Protein AF-A0A7Y4UG02-F1 (afdb_monomer_lite)

pLDDT: mean 94.87, std 4.89, range [64.25, 98.44]

Radius of gyration: 18.45 Å; chains: 1; bounding box: 43×26×45 Å

Structure (mmCIF, N/CA/C/O backbone):
data_AF-A0A7Y4UG02-F1
#
_entry.id   AF-A0A7Y4UG02-F1
#
loop_
_atom_site.group_PDB
_atom_site.id
_atom_site.type_symbol
_atom_site.label_atom_id
_atom_site.label_alt_id
_atom_site.label_comp_id
_atom_site.label_asym_id
_atom_site.label_entity_id
_atom_site.label_seq_id
_atom_site.pdbx_PDB_ins_code
_atom_site.Cartn_x
_atom_site.Cartn_y
_atom_site.Cartn_z
_atom_site.occupancy
_atom_site.B_iso_or_equiv
_atom_site.auth_seq_id
_atom_site.auth_comp_id
_atom_site.auth_asym_id
_atom_site.auth_atom_id
_atom_site.pdbx_PDB_model_num
ATOM 1 N N . MET A 1 1 ? -21.379 16.114 18.026 1.00 64.25 1 MET A N 1
ATOM 2 C CA . MET A 1 1 ? -20.017 15.793 17.556 1.00 64.25 1 MET A CA 1
ATOM 3 C C . MET A 1 1 ? -20.100 15.725 16.043 1.00 64.25 1 MET A C 1
ATOM 5 O O . MET A 1 1 ? -21.046 15.111 15.565 1.00 64.25 1 MET A O 1
ATOM 9 N N . GLN A 1 2 ? -19.233 16.428 15.317 1.00 76.88 2 GLN A N 1
ATOM 10 C CA . GLN A 1 2 ? -19.178 16.313 13.857 1.00 76.88 2 GLN A CA 1
ATOM 11 C C . GLN A 1 2 ? -18.506 14.973 13.513 1.00 76.88 2 GLN A C 1
ATOM 13 O O . GLN A 1 2 ? -17.485 14.684 14.141 1.00 76.88 2 GLN A O 1
ATOM 18 N N . PRO A 1 3 ? -19.078 14.152 12.613 1.00 81.25 3 PRO A N 1
ATOM 19 C CA . PRO A 1 3 ? -18.473 12.880 12.236 1.00 81.25 3 PRO A CA 1
ATOM 20 C C . PRO A 1 3 ? -17.186 13.100 11.425 1.00 81.25 3 PRO A C 1
ATOM 22 O O . PRO A 1 3 ? -17.045 14.101 10.719 1.00 81.25 3 PRO A O 1
ATOM 25 N N . LEU A 1 4 ? -16.249 12.161 11.543 1.00 85.62 4 LEU A N 1
ATOM 26 C CA . LEU A 1 4 ? -14.982 12.082 10.813 1.00 85.62 4 LEU A CA 1
ATOM 27 C C . LEU A 1 4 ? -15.185 11.781 9.322 1.00 85.62 4 LEU A C 1
ATOM 29 O O . LEU A 1 4 ? -14.328 12.134 8.513 1.00 85.62 4 LEU A O 1
ATOM 33 N N . ALA A 1 5 ? -16.297 11.138 8.965 1.00 88.56 5 ALA A N 1
ATOM 34 C CA . ALA A 1 5 ? -16.684 10.844 7.591 1.00 88.56 5 ALA A CA 1
ATOM 35 C C . ALA A 1 5 ? -18.180 11.118 7.384 1.00 88.56 5 ALA A C 1
ATOM 37 O O . ALA A 1 5 ? -19.007 10.764 8.222 1.00 88.56 5 ALA A O 1
ATOM 38 N N . GLU A 1 6 ? -18.534 11.753 6.264 1.00 91.25 6 GLU A N 1
ATOM 39 C CA . GLU A 1 6 ? -19.921 12.152 5.964 1.00 91.25 6 GLU A CA 1
ATOM 40 C C . GLU A 1 6 ? -20.846 10.955 5.701 1.00 91.25 6 GLU A C 1
ATOM 42 O O . GLU A 1 6 ? -22.052 11.040 5.921 1.00 91.25 6 GLU A O 1
ATOM 47 N N . ASP A 1 7 ? -20.281 9.830 5.264 1.00 94.75 7 ASP A N 1
ATOM 48 C CA . ASP A 1 7 ? -20.991 8.582 4.982 1.00 94.75 7 ASP A CA 1
ATOM 49 C C . ASP A 1 7 ? -21.164 7.681 6.217 1.00 94.75 7 ASP A C 1
ATOM 51 O O . ASP A 1 7 ? -21.771 6.612 6.126 1.00 94.75 7 ASP A O 1
ATOM 55 N N . THR A 1 8 ? -20.659 8.108 7.379 1.00 92.19 8 THR A N 1
ATOM 56 C CA . THR A 1 8 ? -20.704 7.339 8.623 1.00 92.19 8 THR A CA 1
ATOM 57 C C . THR A 1 8 ? -21.583 8.052 9.656 1.00 92.19 8 THR A C 1
ATOM 59 O O . THR A 1 8 ? -21.193 9.093 10.191 1.00 92.19 8 THR A O 1
ATOM 62 N N . PRO A 1 9 ? -22.767 7.504 9.996 1.00 94.75 9 PRO A N 1
ATOM 63 C CA . PRO A 1 9 ? -23.626 8.093 11.018 1.00 94.75 9 PRO A CA 1
ATOM 64 C C . PRO A 1 9 ? -22.919 8.206 12.387 1.00 94.75 9 PRO A C 1
ATOM 66 O O . PRO A 1 9 ? -22.171 7.295 12.767 1.00 94.75 9 PRO A O 1
ATOM 69 N N . PRO A 1 10 ? -23.165 9.268 13.183 1.00 93.44 10 PRO A N 1
ATOM 70 C CA . PRO A 1 10 ? -22.451 9.512 14.446 1.00 93.44 10 PRO A CA 1
ATOM 71 C C . PRO A 1 10 ? -22.560 8.391 15.498 1.00 93.44 10 PRO A C 1
ATOM 73 O O . PRO A 1 10 ? -21.709 8.247 16.380 1.00 93.44 10 PRO A O 1
ATOM 76 N N . GLU A 1 11 ? -23.635 7.608 15.482 1.00 94.12 11 GLU A N 1
ATOM 77 C CA . GLU A 1 11 ? -23.801 6.416 16.313 1.00 94.12 11 GLU A CA 1
ATOM 78 C C . GLU A 1 11 ? -22.872 5.271 15.901 1.00 94.12 11 GLU A C 1
ATOM 80 O O . GLU A 1 11 ? -22.321 4.607 16.779 1.00 94.12 11 GLU A O 1
ATOM 85 N N . ILE A 1 12 ? -22.629 5.091 14.601 1.00 95.69 12 ILE A N 1
ATOM 86 C CA . ILE A 1 12 ? -21.716 4.072 14.075 1.00 95.69 12 ILE A CA 1
ATOM 87 C C . ILE A 1 12 ? -20.271 4.472 14.351 1.00 95.69 12 ILE A C 1
ATOM 89 O O . ILE A 1 12 ? -19.490 3.659 14.844 1.00 95.69 12 ILE A O 1
ATOM 93 N N . GLU A 1 13 ? -19.927 5.743 14.145 1.00 95.00 13 GLU A N 1
ATOM 94 C CA . GLU A 1 13 ? -18.597 6.255 14.482 1.00 95.00 13 GLU A CA 1
ATOM 95 C C . GLU A 1 13 ? -18.260 6.048 15.966 1.00 95.00 13 GLU A C 1
ATOM 97 O O . GLU A 1 13 ? -17.153 5.625 16.303 1.00 95.00 13 GLU A O 1
ATOM 102 N N . ARG A 1 14 ? -19.227 6.263 16.869 1.00 94.75 14 ARG A N 1
ATOM 103 C CA . ARG A 1 14 ? -19.034 5.972 18.298 1.00 94.75 14 ARG A CA 1
ATOM 104 C C . ARG A 1 14 ? -18.732 4.502 18.557 1.00 94.75 14 ARG A C 1
ATOM 106 O O . ARG A 1 14 ? -17.851 4.220 19.363 1.00 94.75 14 ARG A O 1
ATOM 113 N N . ILE A 1 15 ? -19.419 3.578 17.885 1.00 96.06 15 ILE A N 1
ATOM 114 C CA . ILE A 1 15 ? -19.150 2.137 18.014 1.00 96.06 15 ILE A CA 1
ATOM 115 C C . ILE A 1 15 ? -17.719 1.826 17.567 1.00 96.06 15 ILE A C 1
ATOM 117 O O . ILE A 1 15 ? -17.003 1.113 18.269 1.00 96.06 15 ILE A O 1
ATOM 121 N N . ILE A 1 16 ? -17.284 2.402 16.444 1.00 94.44 16 ILE A N 1
ATOM 122 C CA . ILE A 1 16 ? -15.930 2.222 15.912 1.00 94.44 16 ILE A CA 1
ATOM 123 C C . ILE A 1 16 ? -14.887 2.747 16.909 1.00 94.44 16 ILE A C 1
ATOM 125 O O . ILE A 1 16 ? -13.970 2.016 17.287 1.00 94.44 16 ILE A O 1
ATOM 129 N N . ILE A 1 17 ? -15.043 3.987 17.387 1.00 94.62 17 ILE A N 1
ATOM 130 C CA . ILE A 1 17 ? -14.110 4.616 18.333 1.00 94.62 17 ILE A CA 1
ATOM 131 C C . ILE A 1 17 ? -14.033 3.823 19.642 1.00 94.62 17 ILE A C 1
ATOM 133 O O . ILE A 1 17 ? -12.935 3.554 20.133 1.00 94.62 17 ILE A O 1
ATOM 137 N N . GLU A 1 18 ? -15.174 3.425 20.207 1.00 96.81 18 GLU A N 1
ATOM 138 C CA . GLU A 1 18 ? -15.206 2.626 21.434 1.00 96.81 18 GLU A CA 1
ATOM 139 C C . GLU A 1 18 ? -14.605 1.231 21.232 1.00 96.81 18 GLU A C 1
ATOM 141 O O . GLU A 1 18 ? -13.896 0.739 22.111 1.00 96.81 18 GLU A O 1
ATOM 146 N N . GLY A 1 19 ? -14.808 0.621 20.062 1.00 96.38 19 GLY A N 1
ATOM 147 C CA . GLY A 1 19 ? -14.135 -0.617 19.672 1.00 96.38 19 GLY A CA 1
ATOM 148 C C . GLY A 1 19 ? -12.615 -0.465 19.71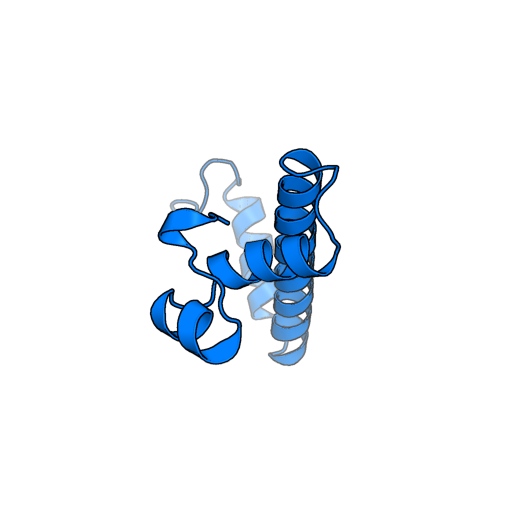2 1.00 96.38 19 GLY A C 1
ATOM 149 O O . GLY A 1 19 ? -11.938 -1.196 20.435 1.00 96.38 19 GLY A O 1
ATOM 150 N N . TYR A 1 20 ? -12.075 0.553 19.036 1.00 96.00 20 TYR A N 1
ATOM 151 C CA . TYR A 1 20 ? -10.638 0.836 19.058 1.00 96.00 20 TYR A CA 1
ATOM 152 C C . TYR A 1 20 ? -10.116 1.209 20.452 1.00 96.00 20 TYR A C 1
ATOM 154 O O . TYR A 1 20 ? -8.977 0.884 20.781 1.00 96.00 20 TYR A O 1
ATOM 162 N N . ARG A 1 21 ? -10.893 1.882 21.307 1.00 96.75 21 ARG A N 1
ATOM 163 C CA . ARG A 1 21 ? -10.463 2.194 22.685 1.00 96.75 21 ARG A CA 1
ATOM 164 C C . ARG A 1 21 ? -10.282 0.943 23.541 1.00 96.75 21 ARG A C 1
ATOM 166 O O . ARG A 1 21 ? -9.392 0.930 24.385 1.00 96.75 21 ARG A O 1
ATOM 173 N N . ARG A 1 22 ? -11.095 -0.090 23.310 1.00 98.00 22 ARG A N 1
ATOM 174 C CA . ARG A 1 22 ? -11.049 -1.361 24.051 1.00 98.00 22 ARG A CA 1
ATOM 175 C C . ARG A 1 22 ? -9.966 -2.317 23.555 1.00 98.00 22 ARG A C 1
ATOM 177 O O . ARG A 1 22 ? -9.547 -3.180 24.317 1.00 98.00 22 ARG A O 1
ATOM 184 N N . MET A 1 23 ? -9.517 -2.162 22.311 1.00 98.12 23 MET A N 1
ATOM 185 C CA . MET A 1 23 ? -8.457 -2.988 21.734 1.00 98.12 23 MET A CA 1
ATOM 186 C C . MET A 1 23 ? -7.099 -2.729 22.391 1.00 98.12 23 MET A C 1
ATOM 188 O O . MET A 1 23 ? -6.682 -1.582 22.599 1.00 98.12 23 MET A O 1
ATOM 192 N N . SER A 1 24 ? -6.361 -3.811 22.608 1.00 98.44 24 SER A N 1
ATOM 193 C CA . SER A 1 24 ? -4.928 -3.793 22.871 1.00 98.44 24 SER A CA 1
ATOM 194 C C . SER A 1 24 ? -4.145 -3.205 21.690 1.00 98.44 24 SER A C 1
ATOM 196 O O . SER A 1 24 ? -4.630 -3.101 20.560 1.00 98.44 24 SER A O 1
ATOM 198 N N . ALA A 1 25 ? -2.884 -2.839 21.931 1.00 97.75 25 ALA A N 1
ATOM 199 C CA . ALA A 1 25 ? -2.000 -2.375 20.863 1.00 97.75 25 ALA A CA 1
ATOM 200 C C . ALA A 1 25 ? -1.788 -3.444 19.773 1.00 97.75 25 ALA A C 1
ATOM 202 O O . ALA A 1 25 ? -1.738 -3.106 18.594 1.00 97.75 25 ALA A O 1
ATOM 203 N N . ALA A 1 26 ? -1.711 -4.724 20.151 1.00 98.25 26 ALA A N 1
ATOM 204 C CA . ALA A 1 26 ? -1.508 -5.826 19.214 1.00 98.25 26 ALA A CA 1
ATOM 205 C C . ALA A 1 26 ? -2.701 -6.010 18.264 1.00 98.25 26 ALA A C 1
ATOM 207 O O . ALA A 1 26 ? -2.504 -6.168 17.064 1.00 98.25 26 ALA A O 1
ATOM 208 N N . GLU A 1 27 ? -3.933 -5.919 18.773 1.00 98.25 27 GLU A N 1
ATOM 209 C CA . GLU A 1 27 ? -5.142 -6.009 17.940 1.00 98.25 27 GLU A CA 1
ATOM 210 C C . GLU A 1 27 ? -5.217 -4.856 16.934 1.00 98.25 27 GLU A C 1
ATOM 212 O O . GLU A 1 27 ? -5.521 -5.072 15.763 1.00 98.25 27 GLU A O 1
ATOM 217 N N . LYS A 1 28 ? -4.854 -3.637 17.353 1.00 98.06 28 LYS A N 1
ATOM 218 C CA . LYS A 1 28 ? -4.778 -2.487 16.437 1.00 98.06 28 LYS A CA 1
ATOM 219 C C . LYS A 1 28 ? -3.749 -2.705 15.335 1.00 98.06 28 LYS A C 1
ATOM 221 O O . LYS A 1 28 ? -4.020 -2.396 14.178 1.00 98.06 28 LYS A O 1
ATOM 226 N N . LEU A 1 29 ? -2.578 -3.235 15.692 1.00 98.06 29 LEU A N 1
ATOM 227 C CA . LEU A 1 29 ? -1.526 -3.540 14.725 1.00 98.06 29 LEU A CA 1
ATOM 228 C C . LEU A 1 29 ? -1.955 -4.634 13.744 1.00 98.06 29 LEU A C 1
ATOM 230 O O . LEU A 1 29 ? -1.651 -4.509 12.564 1.00 98.06 29 LEU A O 1
ATOM 234 N N . ALA A 1 30 ? -2.695 -5.649 14.195 1.00 98.19 30 ALA A N 1
ATOM 235 C CA . ALA A 1 30 ? -3.228 -6.689 13.318 1.00 98.19 30 ALA A CA 1
ATOM 236 C C . ALA A 1 30 ? -4.204 -6.112 12.278 1.00 98.19 30 ALA A C 1
ATOM 238 O O . ALA A 1 30 ? -4.044 -6.353 11.085 1.00 98.19 30 ALA A O 1
ATOM 239 N N . ILE A 1 31 ? -5.147 -5.265 12.709 1.00 97.38 31 ILE A N 1
ATOM 240 C CA . ILE A 1 31 ? -6.073 -4.576 11.794 1.00 97.38 31 ILE A CA 1
ATOM 241 C C . ILE A 1 31 ? -5.301 -3.707 10.794 1.00 97.38 31 ILE A C 1
ATOM 243 O O . ILE A 1 31 ? -5.595 -3.711 9.600 1.00 97.38 31 ILE A O 1
ATOM 247 N N . MET A 1 32 ? -4.297 -2.964 11.265 1.00 97.31 32 MET A N 1
ATOM 248 C CA . MET A 1 32 ? -3.471 -2.124 10.399 1.00 97.31 32 MET A CA 1
ATOM 249 C C . MET A 1 32 ? -2.689 -2.951 9.367 1.00 97.31 32 MET A C 1
ATOM 251 O O . MET A 1 32 ? -2.624 -2.559 8.204 1.00 97.31 32 MET A O 1
ATOM 255 N N . ASP A 1 33 ? -2.128 -4.093 9.762 1.00 97.81 33 ASP A N 1
ATOM 256 C CA . ASP A 1 33 ? -1.418 -5.007 8.862 1.00 97.81 33 ASP A CA 1
ATOM 257 C C . ASP A 1 33 ? -2.347 -5.569 7.770 1.00 97.81 33 ASP A C 1
ATOM 259 O O . ASP A 1 33 ? -2.006 -5.548 6.583 1.00 97.81 33 ASP A O 1
ATOM 263 N N . ASP A 1 34 ? -3.567 -5.969 8.135 1.00 98.12 34 ASP A N 1
ATOM 264 C CA . ASP A 1 34 ? -4.577 -6.432 7.177 1.00 98.12 34 ASP A CA 1
ATOM 265 C C . ASP A 1 34 ? -5.009 -5.327 6.200 1.00 98.12 34 ASP A C 1
ATOM 267 O O . ASP A 1 34 ? -5.165 -5.574 4.996 1.00 98.12 34 ASP A O 1
ATOM 271 N N . LEU A 1 35 ? -5.142 -4.086 6.678 1.00 97.50 35 LEU A N 1
ATOM 272 C CA . LEU A 1 35 ? -5.431 -2.928 5.828 1.00 97.50 35 LEU A CA 1
ATOM 273 C C . LEU A 1 35 ? -4.286 -2.641 4.848 1.00 97.50 35 LEU A C 1
ATOM 275 O O . LEU A 1 35 ? -4.540 -2.406 3.665 1.00 97.50 35 LEU A O 1
ATOM 279 N N . ILE A 1 36 ? -3.032 -2.712 5.303 1.00 94.94 36 ILE A N 1
ATOM 280 C CA . ILE A 1 36 ? -1.850 -2.528 4.449 1.00 94.94 36 ILE A CA 1
ATOM 281 C C . ILE A 1 36 ? -1.826 -3.592 3.346 1.00 94.94 36 ILE A C 1
ATOM 283 O O . ILE A 1 36 ? -1.704 -3.259 2.163 1.00 94.94 36 ILE A O 1
ATOM 287 N N . LYS A 1 37 ? -2.014 -4.869 3.698 1.00 95.62 37 LYS A N 1
ATOM 288 C CA . LYS A 1 37 ? -2.085 -5.974 2.727 1.00 95.62 37 LYS A CA 1
ATOM 289 C C . LYS A 1 37 ? -3.214 -5.773 1.718 1.00 95.62 37 LYS A C 1
ATOM 291 O O . LYS A 1 37 ? -2.999 -5.937 0.517 1.00 95.62 37 LYS A O 1
ATOM 296 N N . SER A 1 38 ? -4.390 -5.358 2.181 1.00 97.00 38 SER A N 1
ATOM 297 C CA . SER A 1 38 ? -5.545 -5.093 1.318 1.00 97.00 38 SER A CA 1
ATOM 298 C C . SER A 1 38 ? -5.267 -3.953 0.334 1.00 97.00 38 SER A C 1
ATOM 300 O O . SER A 1 38 ? -5.487 -4.104 -0.869 1.00 97.00 38 SER A O 1
ATOM 302 N N . ALA A 1 39 ? -4.684 -2.846 0.802 1.00 94.50 39 ALA A N 1
ATOM 303 C CA . ALA A 1 39 ? -4.278 -1.737 -0.059 1.00 94.50 39 ALA A CA 1
ATOM 304 C C . ALA A 1 39 ? -3.229 -2.165 -1.103 1.00 94.50 39 ALA A C 1
ATOM 306 O O . ALA A 1 39 ? -3.283 -1.737 -2.258 1.00 94.50 39 ALA A O 1
ATOM 307 N N . HIS A 1 40 ? -2.291 -3.044 -0.730 1.00 92.25 40 HIS A N 1
ATOM 308 C CA . HIS A 1 40 ? -1.308 -3.601 -1.662 1.00 92.25 40 HIS A CA 1
ATOM 309 C C . HIS A 1 40 ? -1.974 -4.442 -2.759 1.00 92.25 40 HIS A C 1
ATOM 311 O O . HIS A 1 40 ? -1.630 -4.290 -3.932 1.00 92.25 40 HIS A O 1
ATOM 317 N N . LEU A 1 41 ? -2.934 -5.295 -2.393 1.00 94.94 41 LEU A N 1
ATOM 318 C CA . LEU A 1 41 ? -3.672 -6.136 -3.338 1.00 94.94 41 LEU A CA 1
ATOM 319 C C . LEU A 1 41 ? -4.493 -5.305 -4.327 1.00 94.94 41 LEU A C 1
ATOM 321 O O . LEU A 1 41 ? -4.485 -5.599 -5.525 1.00 94.94 41 LEU A O 1
ATOM 325 N N . LEU A 1 42 ? -5.159 -4.250 -3.850 1.00 95.81 42 LEU A N 1
ATOM 326 C CA . LEU A 1 42 ? -5.927 -3.338 -4.701 1.00 95.81 42 LEU A CA 1
ATOM 327 C C . LEU A 1 42 ? -5.023 -2.624 -5.714 1.00 95.81 42 LEU A C 1
ATOM 329 O O . LEU A 1 42 ? -5.299 -2.663 -6.914 1.00 95.81 42 LEU A O 1
ATOM 333 N N . ALA A 1 43 ? -3.904 -2.054 -5.257 1.00 93.69 43 ALA A N 1
ATOM 334 C CA . ALA A 1 43 ? -2.942 -1.389 -6.136 1.00 93.69 43 ALA A CA 1
ATOM 335 C C . ALA A 1 43 ? -2.354 -2.351 -7.183 1.00 93.69 43 ALA A C 1
ATOM 337 O O . ALA A 1 43 ? -2.280 -2.019 -8.364 1.00 93.69 43 ALA A O 1
ATOM 338 N N . LEU A 1 44 ? -1.979 -3.568 -6.778 1.00 94.88 44 LEU A N 1
ATOM 339 C CA . LEU A 1 44 ? -1.430 -4.561 -7.701 1.00 94.88 44 LEU A CA 1
ATOM 340 C C . LEU A 1 44 ? -2.465 -5.028 -8.735 1.00 94.88 44 LEU A C 1
ATOM 342 O O . LEU A 1 44 ? -2.121 -5.248 -9.896 1.00 94.88 44 LEU A O 1
ATOM 346 N N . SER A 1 45 ? -3.728 -5.167 -8.330 1.00 96.06 45 SER A N 1
ATOM 347 C CA . SER A 1 45 ? -4.822 -5.541 -9.234 1.00 96.06 45 SER A CA 1
ATOM 348 C C . SER A 1 45 ? -5.051 -4.473 -10.301 1.00 96.06 45 SER A C 1
ATOM 350 O O . SER A 1 45 ? -5.212 -4.795 -11.478 1.00 96.06 45 SER A O 1
ATOM 352 N N . GLU A 1 46 ? -4.994 -3.199 -9.912 1.00 96.56 46 GLU A N 1
ATOM 353 C CA . GLU A 1 46 ? -5.035 -2.085 -10.854 1.00 96.56 46 GLU A CA 1
ATOM 354 C C . GLU A 1 46 ? -3.850 -2.123 -11.833 1.00 96.56 46 GLU A C 1
ATOM 356 O O . GLU A 1 46 ? -4.062 -2.042 -13.042 1.00 96.56 46 GLU A O 1
ATOM 361 N N . ILE A 1 47 ? -2.622 -2.300 -11.336 1.00 96.62 47 ILE A N 1
ATOM 362 C CA . ILE A 1 47 ? -1.407 -2.362 -12.166 1.00 96.62 47 ILE A CA 1
ATOM 363 C C . ILE A 1 47 ? -1.495 -3.498 -13.187 1.00 96.62 47 ILE A C 1
ATOM 365 O O . ILE A 1 47 ? -1.223 -3.292 -14.368 1.00 96.62 47 ILE A O 1
ATOM 369 N N . ARG A 1 48 ? -1.928 -4.689 -12.760 1.00 97.06 48 ARG A N 1
ATOM 370 C CA . ARG A 1 48 ? -2.133 -5.838 -13.656 1.00 97.06 48 ARG A CA 1
ATOM 371 C C . ARG A 1 48 ? -3.171 -5.543 -14.732 1.00 97.06 48 ARG A C 1
ATOM 373 O O . ARG A 1 48 ? -2.982 -5.934 -15.878 1.00 97.06 48 ARG A O 1
ATOM 380 N N . ARG A 1 49 ? -4.244 -4.826 -14.384 1.00 97.44 49 ARG A N 1
ATOM 381 C CA . ARG A 1 49 ? -5.272 -4.400 -15.344 1.00 97.44 49 ARG A CA 1
ATOM 382 C C . ARG A 1 49 ? -4.723 -3.401 -16.369 1.00 97.44 49 ARG A C 1
ATOM 384 O O . ARG A 1 49 ? -5.104 -3.479 -17.532 1.00 97.44 49 ARG A O 1
ATOM 391 N N . GLN A 1 50 ? -3.864 -2.469 -15.955 1.00 96.38 50 GLN A N 1
ATOM 392 C CA . GLN A 1 50 ? -3.268 -1.458 -16.843 1.00 96.38 50 GLN A CA 1
ATOM 393 C C . GLN A 1 50 ? -2.119 -2.021 -17.700 1.00 96.38 50 GLN A C 1
ATOM 395 O O . GLN A 1 50 ? -1.925 -1.586 -18.833 1.00 96.38 50 GLN A O 1
ATOM 400 N N . HIS A 1 51 ? -1.394 -3.021 -17.191 1.00 96.19 51 HIS A N 1
ATOM 401 C CA . HIS A 1 51 ? -0.230 -3.629 -17.840 1.00 96.19 51 HIS A CA 1
ATOM 402 C C . HIS A 1 51 ? -0.364 -5.160 -17.944 1.00 96.19 51 HIS A C 1
ATOM 404 O O . HIS A 1 51 ? 0.461 -5.883 -17.383 1.00 96.19 51 HIS A O 1
ATOM 410 N N . PRO A 1 52 ? -1.366 -5.699 -18.662 1.00 97.00 52 PRO A N 1
ATOM 411 C CA . PRO A 1 52 ? -1.693 -7.13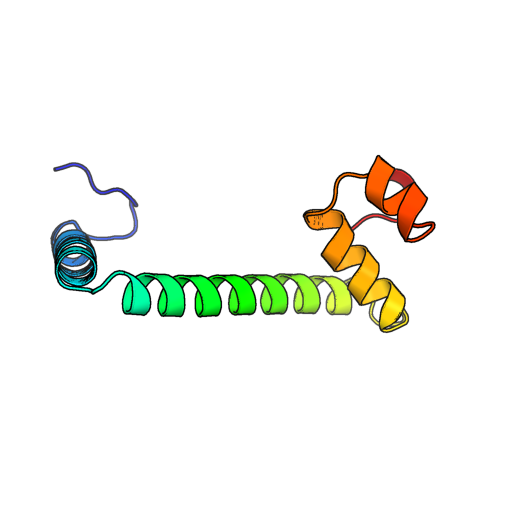1 -18.635 1.00 97.00 52 PRO A CA 1
ATOM 412 C C . PRO A 1 52 ? -0.589 -8.051 -19.176 1.00 97.00 52 PRO A C 1
ATOM 414 O O . PRO A 1 52 ? -0.566 -9.235 -18.853 1.00 97.00 52 PRO A O 1
ATOM 417 N N . HIS A 1 53 ? 0.330 -7.520 -19.986 1.00 97.31 53 HIS A N 1
ATOM 418 C CA . HIS A 1 53 ? 1.430 -8.274 -20.599 1.00 97.31 53 HIS A CA 1
ATOM 419 C C . HIS A 1 53 ? 2.794 -8.008 -19.953 1.00 97.31 53 HIS A C 1
ATOM 421 O O . HIS A 1 53 ? 3.803 -8.538 -20.416 1.00 97.31 53 HIS A O 1
ATOM 427 N N . ALA A 1 54 ? 2.847 -7.168 -18.917 1.00 97.19 54 ALA A N 1
ATOM 428 C CA . ALA A 1 54 ? 4.091 -6.915 -18.211 1.00 97.19 54 ALA A CA 1
ATOM 429 C C . ALA A 1 54 ? 4.510 -8.141 -17.389 1.00 97.19 54 ALA A C 1
ATOM 431 O O . ALA A 1 54 ? 3.693 -8.965 -16.978 1.00 97.19 54 ALA A O 1
ATOM 432 N N . SER A 1 55 ? 5.815 -8.262 -17.154 1.00 97.25 55 SER A N 1
ATOM 433 C CA . SER A 1 55 ? 6.348 -9.319 -16.296 1.00 97.25 55 SER A CA 1
ATOM 434 C C . SER A 1 55 ? 5.941 -9.107 -14.835 1.00 97.25 55 SER A C 1
ATOM 436 O O . SER A 1 55 ? 5.694 -7.981 -14.400 1.00 97.25 55 SER A O 1
ATOM 438 N N . GLU A 1 56 ? 5.969 -10.174 -14.036 1.00 96.38 56 GLU A N 1
ATOM 439 C CA . GLU A 1 56 ? 5.703 -10.072 -12.599 1.00 96.38 56 GLU A CA 1
ATOM 440 C C . GLU A 1 56 ? 6.637 -9.072 -11.900 1.00 96.38 56 GLU A C 1
ATOM 442 O O . GLU A 1 56 ? 6.191 -8.271 -11.078 1.00 96.38 56 GLU A O 1
ATOM 447 N N . ARG A 1 57 ? 7.921 -9.057 -12.283 1.00 96.31 57 ARG A N 1
ATOM 448 C CA . ARG A 1 57 ? 8.895 -8.094 -11.758 1.00 96.31 57 ARG A CA 1
ATOM 449 C C . ARG A 1 57 ? 8.508 -6.658 -12.092 1.00 96.31 57 ARG A C 1
ATOM 451 O O . ARG A 1 57 ? 8.659 -5.778 -11.254 1.00 96.31 57 ARG A O 1
ATOM 458 N N . GLU A 1 58 ? 8.010 -6.410 -13.297 1.00 97.44 58 GLU A N 1
ATOM 459 C CA . GLU A 1 58 ? 7.549 -5.077 -13.673 1.00 97.44 58 GLU A CA 1
ATOM 460 C C . GLU A 1 58 ? 6.326 -4.651 -12.852 1.00 97.44 58 GLU A C 1
ATOM 462 O O . GLU A 1 58 ? 6.318 -3.539 -12.329 1.00 97.44 58 GLU A O 1
ATOM 467 N N . TRP A 1 59 ? 5.346 -5.536 -12.638 1.00 97.00 59 TRP A N 1
ATOM 468 C CA . TRP A 1 59 ? 4.218 -5.238 -11.746 1.00 97.00 59 TRP A CA 1
ATOM 469 C C . TRP A 1 59 ? 4.666 -4.897 -10.321 1.00 97.00 59 TRP A C 1
ATOM 471 O O . TRP A 1 59 ? 4.137 -3.967 -9.713 1.00 97.00 59 TRP A O 1
ATOM 481 N N . GLN A 1 60 ? 5.654 -5.621 -9.791 1.00 95.25 60 GLN A N 1
ATOM 482 C CA . GLN A 1 60 ? 6.213 -5.356 -8.464 1.00 95.25 60 GLN A CA 1
ATOM 483 C C . GLN A 1 60 ? 6.939 -4.006 -8.399 1.00 95.25 60 GLN A C 1
ATOM 485 O O . GLN A 1 60 ? 6.755 -3.271 -7.432 1.00 95.25 60 GLN A O 1
ATOM 490 N N . LEU A 1 61 ? 7.729 -3.649 -9.419 1.00 97.06 61 LEU A N 1
ATOM 491 C CA . LEU A 1 61 ? 8.455 -2.373 -9.463 1.00 97.06 61 LEU A CA 1
ATOM 492 C C . LEU A 1 61 ? 7.514 -1.174 -9.601 1.00 97.06 61 LEU A C 1
ATOM 494 O O . LEU A 1 61 ? 7.705 -0.173 -8.915 1.00 97.06 61 LEU A O 1
ATOM 498 N N . ARG A 1 62 ? 6.464 -1.311 -10.413 1.00 96.69 62 ARG A N 1
ATOM 499 C CA . ARG A 1 62 ? 5.353 -0.356 -10.518 1.00 96.69 62 ARG A CA 1
ATOM 500 C C . ARG A 1 62 ? 4.669 -0.132 -9.167 1.00 96.69 62 ARG A C 1
ATOM 502 O O . ARG A 1 62 ? 4.567 0.996 -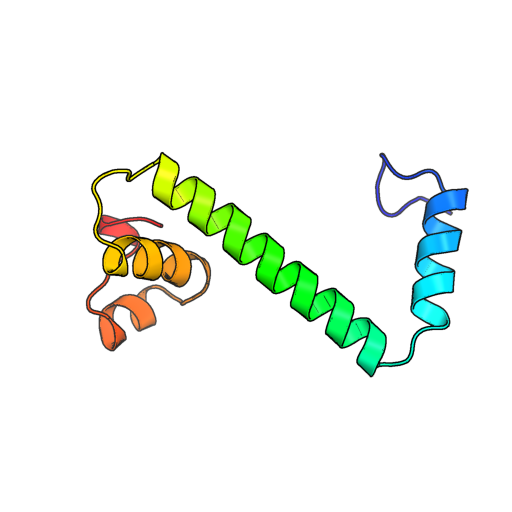8.687 1.00 96.69 62 ARG A O 1
ATOM 509 N N . ALA A 1 63 ? 4.327 -1.220 -8.473 1.00 95.12 63 ALA A N 1
ATOM 510 C CA . ALA 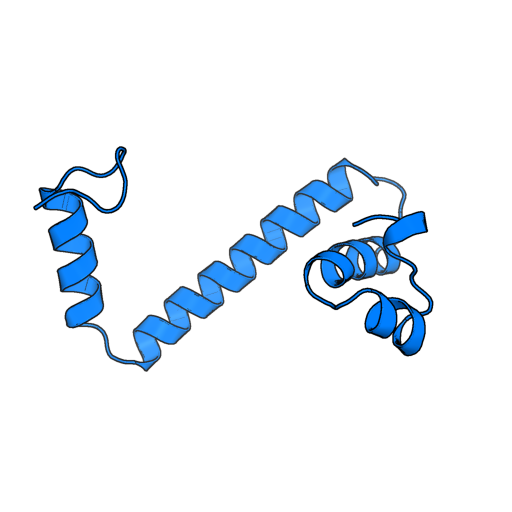A 1 63 ? 3.727 -1.149 -7.142 1.00 95.12 63 ALA A CA 1
ATOM 511 C C . ALA A 1 63 ? 4.672 -0.520 -6.101 1.00 95.12 63 ALA A C 1
ATOM 513 O O . ALA A 1 63 ? 4.227 0.265 -5.263 1.00 95.12 63 ALA A O 1
ATOM 514 N N . ALA A 1 64 ? 5.967 -0.844 -6.154 1.00 95.00 64 ALA A N 1
ATOM 515 C CA . ALA A 1 64 ? 6.982 -0.307 -5.252 1.00 95.00 64 ALA A CA 1
ATOM 516 C C . ALA A 1 64 ? 7.226 1.192 -5.480 1.00 95.00 64 ALA A C 1
ATOM 518 O O . ALA A 1 64 ? 7.328 1.945 -4.510 1.00 95.00 64 ALA A O 1
ATOM 519 N N . ALA A 1 65 ? 7.230 1.642 -6.738 1.00 95.75 65 ALA A N 1
ATOM 520 C CA . ALA A 1 65 ? 7.405 3.045 -7.099 1.00 95.75 65 ALA A CA 1
ATOM 521 C C . ALA A 1 65 ? 6.347 3.965 -6.462 1.00 95.75 65 ALA A C 1
ATOM 523 O O . ALA A 1 65 ? 6.627 5.133 -6.225 1.00 95.75 65 ALA A O 1
ATOM 524 N N . ARG A 1 66 ? 5.157 3.452 -6.106 1.00 92.44 66 ARG A N 1
ATOM 525 C CA . ARG A 1 66 ? 4.115 4.231 -5.403 1.00 92.44 66 ARG A CA 1
ATOM 526 C C . ARG A 1 66 ? 4.490 4.627 -3.966 1.00 92.44 66 ARG A C 1
ATOM 528 O O . ARG A 1 66 ? 3.799 5.451 -3.376 1.00 92.44 66 ARG A O 1
ATOM 535 N N . ARG A 1 67 ? 5.509 4.000 -3.365 1.00 90.94 67 ARG A N 1
ATOM 536 C CA . ARG A 1 67 ? 5.888 4.194 -1.946 1.00 90.94 67 ARG A CA 1
ATOM 537 C C . ARG A 1 67 ? 7.365 4.500 -1.743 1.00 90.94 67 ARG A C 1
ATOM 539 O O . ARG A 1 67 ? 7.722 5.113 -0.743 1.00 90.94 67 ARG A O 1
ATOM 546 N N . ILE A 1 68 ? 8.216 4.029 -2.648 1.00 94.62 68 ILE A N 1
ATOM 547 C CA . ILE A 1 68 ? 9.656 4.258 -2.610 1.00 94.62 68 ILE A CA 1
ATOM 548 C C . ILE A 1 68 ? 9.954 5.526 -3.402 1.00 94.62 68 ILE A C 1
ATOM 550 O O . ILE A 1 68 ? 9.478 5.694 -4.522 1.00 94.62 68 ILE A O 1
ATOM 554 N N . GLU A 1 69 ? 10.748 6.409 -2.807 1.00 96.00 69 GLU A N 1
ATOM 555 C CA . GLU A 1 69 ? 11.155 7.662 -3.436 1.00 96.00 69 GLU A CA 1
ATOM 556 C C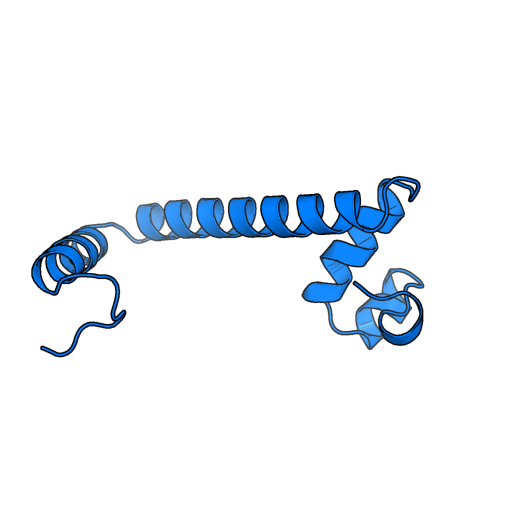 . GLU A 1 69 ? 11.892 7.395 -4.778 1.00 96.00 69 GLU A C 1
ATOM 558 O O . GLU A 1 69 ? 12.627 6.402 -4.889 1.00 96.00 69 GLU A O 1
ATOM 563 N N . PRO A 1 70 ? 11.666 8.219 -5.825 1.00 96.44 70 PRO A N 1
ATOM 564 C CA . PRO A 1 70 ? 12.166 7.939 -7.171 1.00 96.44 70 PRO A CA 1
ATOM 565 C C . PRO A 1 70 ? 13.678 7.731 -7.286 1.00 96.44 70 PRO A C 1
ATOM 567 O O . PRO A 1 70 ? 14.115 6.830 -8.005 1.00 96.44 70 PRO A O 1
ATOM 570 N N . GLU A 1 71 ? 14.490 8.512 -6.577 1.00 97.12 71 GLU A N 1
ATOM 571 C CA . GLU A 1 71 ? 15.944 8.358 -6.591 1.00 97.12 71 GLU A CA 1
ATOM 572 C C . GLU A 1 71 ? 16.383 7.006 -6.008 1.00 97.12 71 GLU A C 1
ATOM 574 O O . GLU A 1 71 ? 17.269 6.341 -6.560 1.00 97.12 71 GLU A O 1
ATOM 579 N N . LEU A 1 72 ? 15.725 6.536 -4.945 1.00 97.88 72 LEU A N 1
ATOM 580 C CA . LEU A 1 72 ? 15.968 5.195 -4.412 1.00 97.88 72 LEU A CA 1
ATOM 581 C C . LEU A 1 72 ? 15.523 4.094 -5.390 1.00 97.88 72 LEU A C 1
ATOM 583 O O . LEU A 1 72 ? 16.231 3.094 -5.533 1.00 97.88 72 LEU A O 1
ATOM 587 N N . MET A 1 73 ? 14.416 4.277 -6.119 1.00 98.06 73 MET A N 1
ATOM 588 C CA . MET A 1 73 ? 13.992 3.325 -7.159 1.00 98.06 73 MET A CA 1
ATOM 589 C C . MET A 1 73 ? 15.031 3.183 -8.276 1.00 98.06 73 MET A C 1
ATOM 591 O O . MET A 1 73 ? 15.356 2.061 -8.688 1.00 98.06 73 MET A O 1
ATOM 595 N N . ARG A 1 74 ? 15.605 4.307 -8.722 1.00 97.69 74 ARG A N 1
ATOM 596 C CA . ARG A 1 74 ? 16.663 4.319 -9.741 1.00 97.69 74 ARG A CA 1
ATOM 597 C C . ARG A 1 74 ? 17.904 3.587 -9.248 1.00 97.69 74 ARG A C 1
ATOM 599 O O . ARG A 1 74 ? 18.389 2.685 -9.927 1.00 97.69 74 ARG A O 1
ATOM 606 N N . LYS A 1 75 ? 18.383 3.930 -8.050 1.00 97.81 75 LYS A N 1
ATOM 607 C CA . LYS A 1 75 ? 19.618 3.371 -7.477 1.00 97.81 75 LYS A CA 1
ATOM 608 C C . LYS A 1 75 ? 19.514 1.886 -7.139 1.00 97.81 75 LYS A C 1
ATOM 610 O O . LYS A 1 75 ? 20.434 1.135 -7.444 1.00 97.81 75 LYS A O 1
ATOM 615 N N . ALA A 1 76 ? 18.424 1.464 -6.502 1.00 97.62 76 ALA A N 1
ATOM 616 C CA . ALA A 1 76 ? 18.287 0.094 -6.012 1.00 97.62 76 ALA A CA 1
ATOM 617 C C . ALA A 1 76 ? 17.787 -0.881 -7.088 1.00 97.62 76 ALA A C 1
ATOM 619 O O . ALA A 1 76 ? 18.166 -2.051 -7.079 1.00 97.62 76 ALA A O 1
ATOM 620 N N . PHE A 1 77 ? 16.942 -0.416 -8.015 1.00 96.69 77 PHE A N 1
ATOM 621 C CA . PHE A 1 77 ? 16.232 -1.302 -8.941 1.00 96.69 77 PHE A CA 1
ATOM 622 C C . PHE A 1 77 ? 16.435 -0.973 -10.423 1.00 96.69 77 PHE A C 1
ATOM 624 O O . PHE A 1 77 ? 15.957 -1.735 -11.268 1.00 96.69 77 PHE A O 1
ATOM 631 N N . GLY A 1 78 ? 17.111 0.131 -10.765 1.00 96.94 78 GLY A N 1
ATOM 632 C CA . GLY A 1 78 ? 17.222 0.599 -12.152 1.00 96.94 78 GLY A CA 1
ATOM 633 C C . GLY A 1 78 ? 15.864 0.969 -12.760 1.00 96.94 78 GLY A C 1
ATOM 634 O O . 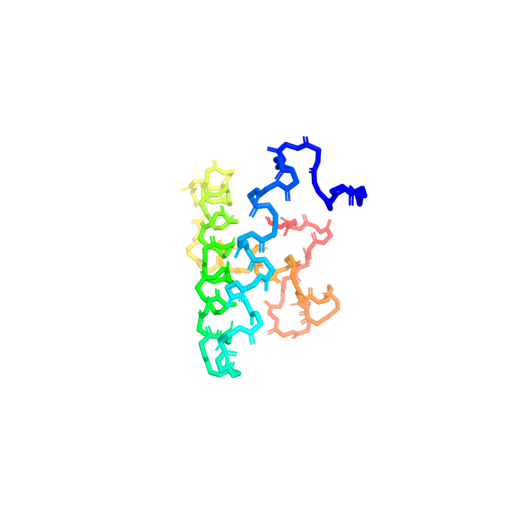GLY A 1 78 ? 15.669 0.881 -13.976 1.00 96.94 78 GLY A O 1
ATOM 635 N N . TRP A 1 79 ? 14.891 1.310 -11.913 1.00 97.56 79 TRP A N 1
ATOM 636 C CA . TRP A 1 79 ? 13.546 1.691 -12.320 1.00 97.56 79 TRP A CA 1
ATOM 637 C C . TRP A 1 79 ? 13.389 3.198 -12.180 1.00 97.56 79 TRP A C 1
ATOM 639 O O . TRP A 1 79 ? 13.627 3.735 -11.104 1.00 97.56 79 TRP A O 1
ATOM 649 N N . ASP A 1 80 ? 12.979 3.865 -13.256 1.00 96.75 80 ASP A N 1
ATOM 650 C CA . ASP A 1 80 ? 12.689 5.296 -13.250 1.00 96.75 80 ASP A CA 1
ATOM 651 C C . ASP A 1 80 ? 11.166 5.511 -13.248 1.00 96.75 80 ASP A C 1
ATOM 653 O O . ASP A 1 80 ? 10.536 5.285 -14.289 1.00 96.75 80 ASP A O 1
ATOM 657 N N . PRO A 1 81 ? 10.555 5.902 -12.112 1.00 94.44 81 PRO A N 1
ATOM 658 C CA . PRO A 1 81 ? 9.115 6.133 -12.033 1.00 94.44 81 PRO A CA 1
ATOM 659 C C . PRO A 1 81 ? 8.621 7.260 -12.944 1.00 94.44 81 PRO A C 1
ATOM 661 O O . PRO A 1 81 ? 7.494 7.177 -13.422 1.00 94.44 81 PRO A O 1
ATOM 664 N N . ASP A 1 82 ? 9.450 8.264 -13.242 1.00 93.94 82 ASP A N 1
ATOM 665 C CA . ASP A 1 82 ? 9.041 9.415 -14.059 1.00 93.94 82 ASP A CA 1
ATOM 666 C C . ASP A 1 82 ? 8.936 9.046 -15.547 1.00 93.94 82 ASP A C 1
ATOM 668 O O . ASP A 1 82 ? 8.186 9.659 -16.303 1.00 93.94 82 ASP A O 1
ATOM 672 N N . VAL A 1 83 ? 9.664 8.006 -15.970 1.00 94.25 83 VAL A N 1
ATOM 673 C CA . VAL A 1 83 ? 9.644 7.493 -17.349 1.00 94.25 83 VAL A CA 1
ATOM 674 C C . VAL A 1 83 ? 8.718 6.289 -17.489 1.00 94.25 83 VAL A C 1
ATOM 676 O O . VAL A 1 83 ? 7.970 6.183 -18.460 1.00 94.25 83 VAL A O 1
ATOM 679 N N . LYS A 1 84 ? 8.791 5.340 -16.549 1.00 91.06 84 LYS A N 1
ATOM 680 C CA . LYS A 1 84 ? 8.080 4.056 -16.645 1.00 91.06 84 LYS A CA 1
ATOM 681 C C . LYS A 1 84 ? 6.732 4.062 -15.934 1.00 91.06 84 LYS A C 1
ATOM 683 O O . LYS A 1 84 ? 5.889 3.227 -16.267 1.00 91.06 84 LYS A O 1
ATOM 688 N N . GLY A 1 85 ? 6.516 4.985 -15.001 1.00 89.81 85 GLY A N 1
ATOM 689 C CA . GLY A 1 85 ? 5.298 5.098 -14.210 1.00 89.81 85 GLY A CA 1
ATOM 690 C C . GLY A 1 85 ? 5.221 4.137 -13.023 1.00 89.81 85 GLY A C 1
ATOM 691 O O . GLY A 1 85 ? 6.181 3.437 -12.671 1.00 89.81 85 GLY A O 1
ATOM 692 N N . TYR A 1 86 ? 4.028 4.143 -12.429 1.00 84.88 86 TYR A N 1
ATOM 693 C CA . TYR A 1 86 ? 3.598 3.325 -11.294 1.00 84.88 86 TYR A CA 1
ATOM 694 C C . TYR A 1 86 ? 2.763 2.109 -11.709 1.00 84.88 86 TYR A C 1
ATOM 696 O O . TYR A 1 86 ? 2.690 1.805 -12.924 1.00 84.88 86 TYR A O 1
#

Foldseek 3Di:
DDDPDPPAPPVRSVVVVVVVVPDDPVVVVVVVVVVVVVVLVVQLVVLCVVCVPDDPVLSVLQSVPVPDPQVCSCVVPVDHCVVSND

Sequence (86 aa):
MQPLAEDTPPEIERIIIEGYRRMSAAEKLAIMDDLIKSAHLLALSEIRRQHPHASEREWQLRAAARRIEPELMRKAFGWDPDVKGY

Secondary structure (DSSP, 8-state):
---SSTTS-HHHHHHHHHHHHHS-HHHHHHHHHHHHHHHHHHHHHHHHHH-TTS-HHHHHHHHHHTTS-HHHHHHHHS--HHHH--